Protein AF-A0A396IJN6-F1 (afdb_monomer)

Structure (mmCIF, N/CA/C/O backbone):
data_AF-A0A396IJN6-F1
#
_entry.id   AF-A0A396IJN6-F1
#
loop_
_atom_site.group_PDB
_atom_site.id
_atom_site.type_symbol
_atom_site.label_atom_id
_atom_site.label_alt_id
_atom_site.label_comp_id
_atom_site.label_asym_id
_atom_site.label_entity_id
_atom_site.label_seq_id
_atom_site.pdbx_PDB_ins_code
_atom_site.Cartn_x
_atom_site.Cartn_y
_atom_site.Cartn_z
_atom_site.occupancy
_atom_site.B_iso_or_equiv
_atom_site.auth_seq_id
_atom_site.auth_comp_id
_atom_site.auth_asym_id
_atom_site.auth_atom_id
_atom_site.pdbx_PDB_model_num
ATOM 1 N N . MET A 1 1 ? -2.788 9.096 -8.601 1.00 81.00 1 MET A N 1
ATOM 2 C CA . MET A 1 1 ? -2.382 8.166 -7.523 1.00 81.00 1 MET A CA 1
ATOM 3 C C . MET A 1 1 ? -3.159 6.858 -7.573 1.00 81.00 1 ME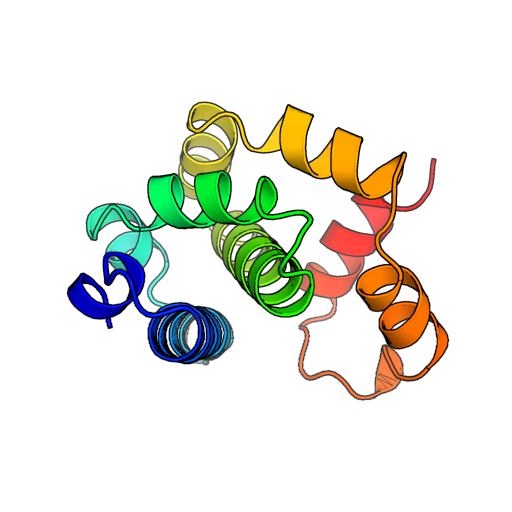T A C 1
ATOM 5 O O . MET A 1 1 ? -2.555 5.871 -7.959 1.00 81.00 1 MET A O 1
ATOM 9 N N . VAL A 1 2 ? -4.464 6.823 -7.256 1.00 92.88 2 VAL A N 1
ATOM 10 C CA . VAL A 1 2 ? -5.240 5.559 -7.235 1.00 92.88 2 VAL A CA 1
ATOM 11 C C . VAL A 1 2 ? -5.189 4.836 -8.583 1.00 92.88 2 VAL A C 1
ATOM 13 O O . VAL A 1 2 ? -4.675 3.729 -8.644 1.00 92.88 2 VAL A O 1
ATOM 16 N N . ALA A 1 3 ? -5.614 5.476 -9.678 1.00 93.81 3 ALA A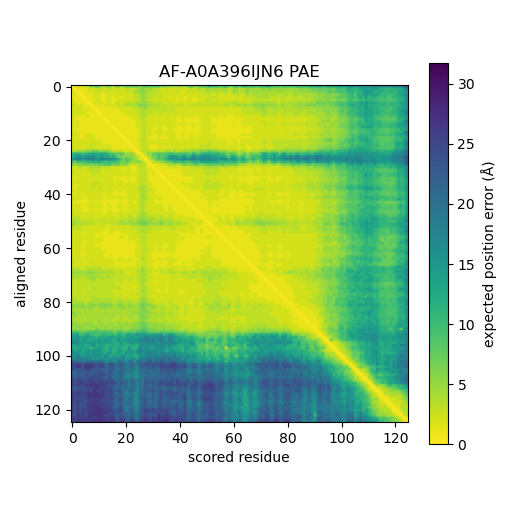 N 1
ATOM 17 C CA . ALA A 1 3 ? -5.583 4.861 -11.013 1.00 93.81 3 ALA A CA 1
ATOM 18 C C . ALA A 1 3 ? -4.169 4.410 -11.436 1.00 93.81 3 ALA A C 1
ATOM 20 O O . ALA A 1 3 ? -4.002 3.378 -12.073 1.00 93.81 3 ALA A O 1
ATOM 21 N N . THR A 1 4 ? -3.142 5.152 -11.018 1.00 94.88 4 THR A N 1
ATOM 22 C CA . THR A 1 4 ? -1.731 4.884 -11.324 1.00 94.88 4 THR A CA 1
ATOM 23 C C . THR A 1 4 ? -1.215 3.598 -10.667 1.00 94.88 4 THR A C 1
ATOM 25 O O . THR A 1 4 ? -0.401 2.896 -11.252 1.00 94.88 4 THR A O 1
ATOM 28 N N . VAL A 1 5 ? -1.718 3.238 -9.481 1.00 95.38 5 VAL A N 1
ATOM 29 C CA . VAL A 1 5 ? -1.411 1.958 -8.809 1.00 95.38 5 VAL A CA 1
ATOM 30 C C . VAL A 1 5 ? -1.992 0.753 -9.577 1.00 95.38 5 VAL A C 1
ATOM 32 O O . VAL A 1 5 ? -1.496 -0.372 -9.466 1.00 95.38 5 VAL A O 1
ATOM 35 N N . TRP A 1 6 ? -3.005 0.984 -10.413 1.00 96.69 6 TRP A N 1
ATOM 36 C CA . TRP A 1 6 ? -3.623 -0.024 -11.277 1.00 96.69 6 TRP A CA 1
ATOM 37 C C . TRP A 1 6 ? -3.103 -0.009 -12.720 1.00 96.69 6 TRP A C 1
ATOM 39 O O . TRP A 1 6 ? -3.584 -0.799 -13.523 1.00 96.69 6 TRP A O 1
ATOM 49 N N . SER A 1 7 ? -2.134 0.849 -13.061 1.00 96.50 7 SER A N 1
ATOM 50 C CA . SER A 1 7 ? -1.548 0.870 -14.407 1.00 96.50 7 SER A CA 1
ATOM 51 C C . SER A 1 7 ? -0.748 -0.405 -14.694 1.00 96.50 7 SER A C 1
ATOM 53 O O . SER A 1 7 ? -0.400 -1.141 -13.772 1.00 96.50 7 SER A O 1
ATOM 55 N N . ASP A 1 8 ? -0.399 -0.646 -15.958 1.00 94.50 8 ASP A N 1
ATOM 56 C CA . ASP A 1 8 ? 0.495 -1.747 -16.355 1.00 94.50 8 ASP A CA 1
ATOM 57 C C . ASP A 1 8 ? 1.987 -1.361 -16.320 1.00 94.50 8 ASP A C 1
ATOM 59 O O . ASP A 1 8 ? 2.868 -2.198 -16.524 1.00 94.50 8 ASP A O 1
ATOM 63 N N . ASP A 1 9 ? 2.292 -0.094 -16.032 1.00 96.94 9 ASP A N 1
ATOM 64 C CA . ASP A 1 9 ? 3.651 0.439 -16.005 1.00 96.94 9 ASP A CA 1
ATOM 65 C C . ASP A 1 9 ? 4.261 0.308 -14.602 1.00 96.94 9 ASP A C 1
ATOM 67 O O . ASP A 1 9 ? 3.833 0.950 -13.641 1.00 96.94 9 ASP A O 1
ATOM 71 N N . ASN A 1 10 ? 5.312 -0.507 -14.494 1.00 95.62 10 ASN A N 1
ATOM 72 C CA . ASN A 1 10 ? 6.023 -0.759 -13.239 1.00 95.62 10 ASN A CA 1
ATOM 73 C C . ASN A 1 10 ? 6.574 0.526 -12.582 1.00 95.62 10 ASN A C 1
ATOM 75 O O . ASN A 1 10 ? 6.544 0.652 -11.357 1.00 95.62 10 ASN A O 1
ATOM 79 N N . ASN A 1 11 ? 7.086 1.483 -13.360 1.00 95.88 11 ASN A N 1
ATOM 80 C CA . ASN A 1 11 ? 7.638 2.722 -12.810 1.00 95.88 11 ASN A CA 1
ATOM 81 C C . ASN A 1 11 ? 6.525 3.604 -12.245 1.00 95.88 11 ASN A C 1
ATOM 83 O O . ASN A 1 11 ? 6.669 4.129 -11.142 1.00 95.88 11 ASN A O 1
ATOM 87 N N . GLN A 1 12 ? 5.397 3.695 -12.951 1.00 97.12 12 GLN A N 1
ATOM 88 C CA . GLN A 1 12 ? 4.223 4.428 -12.477 1.00 97.12 12 GLN A CA 1
ATOM 89 C C . GLN A 1 12 ? 3.629 3.796 -11.211 1.00 97.12 12 GLN A C 1
ATOM 91 O O . GLN A 1 12 ? 3.318 4.508 -10.254 1.00 97.12 12 GLN A O 1
ATOM 96 N N . GLN A 1 13 ? 3.527 2.463 -11.162 1.00 98.00 13 GLN A N 1
ATOM 97 C CA . GLN A 1 13 ? 3.104 1.740 -9.959 1.00 98.00 13 GLN A CA 1
ATOM 98 C C . GLN A 1 13 ? 4.023 2.053 -8.772 1.00 98.00 13 GLN A C 1
ATOM 100 O O . GLN A 1 13 ? 3.544 2.336 -7.671 1.00 98.00 13 GLN A O 1
ATOM 105 N N . LEU A 1 14 ? 5.341 2.019 -8.988 1.00 96.88 14 LEU A N 1
ATOM 106 C CA . LEU A 1 14 ? 6.332 2.304 -7.953 1.00 96.88 14 LEU A CA 1
ATOM 107 C C . LEU A 1 14 ? 6.238 3.746 -7.456 1.00 96.88 14 LEU A C 1
ATOM 109 O O . LEU A 1 14 ? 6.225 3.971 -6.245 1.00 96.88 14 LEU A O 1
ATOM 113 N N . GLU A 1 15 ? 6.164 4.714 -8.365 1.00 96.94 15 GLU A N 1
ATOM 114 C CA . GLU A 1 15 ? 6.041 6.127 -8.015 1.00 96.94 15 GLU A CA 1
ATOM 115 C C . GLU A 1 15 ? 4.771 6.379 -7.196 1.00 96.94 15 GLU A C 1
ATOM 117 O O . GLU A 1 15 ? 4.838 6.946 -6.104 1.00 96.94 15 GLU A O 1
ATOM 122 N N . ALA A 1 16 ? 3.626 5.873 -7.657 1.00 97.50 16 ALA A N 1
ATOM 123 C CA . ALA A 1 16 ? 2.360 6.046 -6.958 1.00 97.50 16 ALA A CA 1
ATOM 124 C C . ALA A 1 16 ? 2.361 5.369 -5.578 1.00 97.50 16 ALA A C 1
ATOM 126 O O . ALA A 1 16 ? 1.889 5.954 -4.604 1.00 97.50 16 ALA A O 1
ATOM 127 N N . THR A 1 17 ? 2.941 4.170 -5.462 1.00 97.19 17 THR A N 1
ATOM 128 C CA . THR A 1 17 ? 3.075 3.463 -4.175 1.00 97.19 17 THR A CA 1
ATOM 129 C C . THR A 1 17 ? 3.988 4.229 -3.214 1.00 97.19 17 THR A C 1
ATOM 131 O O . THR A 1 17 ? 3.662 4.377 -2.038 1.00 97.19 17 THR A O 1
ATOM 134 N N . THR A 1 18 ? 5.085 4.803 -3.720 1.00 94.00 18 THR A N 1
ATOM 135 C CA . THR A 1 18 ? 5.990 5.672 -2.947 1.00 94.00 18 THR A CA 1
ATOM 136 C C . THR A 1 18 ? 5.243 6.902 -2.424 1.00 94.00 18 THR A C 1
ATOM 138 O O . THR A 1 18 ? 5.381 7.265 -1.257 1.00 94.00 18 THR A O 1
ATOM 141 N N . GLN A 1 19 ? 4.412 7.531 -3.260 1.00 94.81 19 GLN A N 1
ATOM 142 C CA . GLN A 1 19 ? 3.582 8.674 -2.868 1.00 94.81 19 GLN A CA 1
ATOM 143 C C . GLN A 1 19 ? 2.557 8.297 -1.792 1.00 94.81 19 GLN A C 1
ATOM 145 O O . GLN A 1 19 ? 2.401 9.045 -0.830 1.00 94.81 19 GLN A O 1
ATOM 150 N N . PHE A 1 20 ? 1.908 7.131 -1.894 1.00 95.25 20 PHE A N 1
ATOM 151 C CA . PHE A 1 20 ? 1.021 6.632 -0.836 1.00 95.25 20 PHE A CA 1
ATOM 152 C C . PHE A 1 20 ? 1.770 6.411 0.477 1.00 95.25 20 PHE A C 1
ATOM 154 O O . PHE A 1 20 ? 1.312 6.864 1.523 1.00 95.25 20 PHE A O 1
ATOM 161 N N . ARG A 1 21 ? 2.945 5.776 0.428 1.00 91.62 21 ARG A N 1
ATOM 162 C CA . ARG A 1 21 ? 3.780 5.579 1.616 1.00 91.62 21 ARG A CA 1
ATOM 163 C C . ARG A 1 21 ? 4.154 6.910 2.266 1.00 91.62 21 ARG A C 1
ATOM 165 O O . ARG A 1 21 ? 4.044 7.023 3.479 1.00 91.62 21 ARG A O 1
ATOM 172 N N . MET A 1 22 ? 4.558 7.914 1.483 1.00 88.88 22 MET A N 1
ATOM 173 C CA . MET A 1 22 ? 4.881 9.253 2.000 1.00 88.88 22 MET A CA 1
ATOM 174 C C . MET A 1 22 ? 3.657 9.962 2.587 1.00 88.88 22 MET A C 1
ATOM 176 O O . MET A 1 22 ? 3.753 10.541 3.665 1.00 88.88 22 MET A O 1
ATOM 180 N N . LEU A 1 23 ? 2.500 9.873 1.925 1.00 91.12 23 LEU A N 1
ATOM 181 C CA . LEU A 1 23 ? 1.239 10.425 2.422 1.00 91.12 23 LEU A CA 1
ATOM 182 C C . LEU A 1 23 ? 0.867 9.838 3.792 1.00 91.12 23 LEU A C 1
ATOM 184 O O . LEU A 1 23 ? 0.436 10.566 4.682 1.00 91.12 23 LEU A O 1
ATOM 188 N N . LEU A 1 24 ? 1.091 8.535 3.972 1.00 87.75 24 LEU A N 1
ATOM 189 C CA . LEU A 1 24 ? 0.850 7.815 5.223 1.00 87.75 24 LEU A CA 1
ATOM 190 C C . LEU A 1 24 ? 1.885 8.120 6.327 1.00 87.75 24 LEU A C 1
ATOM 192 O O . LEU A 1 24 ? 1.709 7.667 7.453 1.00 87.75 24 LEU A O 1
ATOM 196 N N . CYS A 1 25 ? 2.946 8.882 6.035 1.00 80.19 25 CYS A N 1
ATOM 197 C CA . CYS A 1 25 ? 3.940 9.335 7.017 1.00 80.19 25 CYS A CA 1
ATOM 198 C C . CYS A 1 25 ? 3.703 10.777 7.517 1.00 80.19 25 CYS A C 1
ATOM 200 O O . CYS A 1 25 ? 4.412 11.217 8.421 1.00 80.19 25 CYS A O 1
ATOM 202 N N . ASN A 1 26 ? 2.758 11.529 6.936 1.00 78.25 26 ASN A N 1
ATOM 203 C CA . ASN A 1 26 ? 2.590 12.963 7.213 1.00 78.25 26 ASN A CA 1
ATOM 204 C C . ASN A 1 26 ? 1.774 13.276 8.492 1.00 78.25 26 ASN A C 1
ATOM 206 O O . ASN A 1 26 ? 0.843 12.559 8.853 1.00 78.25 26 ASN A O 1
ATOM 210 N N . TYR A 1 27 ? 2.099 14.408 9.133 1.00 55.69 27 TYR A N 1
ATOM 211 C CA . TYR A 1 27 ? 1.459 14.985 10.335 1.00 55.69 27 TYR A CA 1
ATOM 212 C C . TYR A 1 27 ? 0.585 16.208 9.950 1.00 55.69 27 TYR A C 1
ATOM 214 O O . TYR A 1 27 ? 0.976 16.897 9.003 1.00 55.69 27 TYR A O 1
ATOM 222 N N . PRO A 1 28 ? -0.565 16.532 10.602 1.00 60.00 28 PRO A N 1
ATOM 223 C CA . PRO A 1 28 ? -1.071 16.127 11.932 1.00 60.00 28 PRO A CA 1
ATOM 224 C C . PRO A 1 28 ? -1.772 14.768 12.031 1.00 60.00 28 PRO A C 1
ATOM 226 O O . PRO A 1 28 ? -2.170 14.370 13.121 1.00 60.00 28 PRO A O 1
ATOM 229 N N . GLY A 1 29 ? -1.888 14.031 10.930 1.00 76.94 29 GLY A N 1
ATOM 230 C CA . GLY A 1 29 ? -2.359 12.651 10.942 1.00 76.94 29 GLY A CA 1
ATOM 231 C C . GLY A 1 29 ? -2.489 12.104 9.521 1.00 76.94 29 GLY A C 1
ATOM 232 O O . GLY A 1 29 ? -2.988 12.820 8.648 1.00 76.94 29 GLY A O 1
ATOM 233 N N . PRO A 1 30 ? -2.045 10.866 9.257 1.00 86.69 30 PRO A N 1
ATOM 234 C CA . PRO A 1 30 ? -2.162 10.277 7.933 1.00 86.69 30 PRO A CA 1
ATOM 235 C C . PRO A 1 30 ? -3.633 9.984 7.589 1.00 86.69 30 PRO A C 1
ATOM 237 O O . PRO A 1 30 ? -4.385 9.524 8.450 1.00 86.69 30 PRO A O 1
ATOM 240 N N . PRO A 1 31 ? -4.061 10.180 6.329 1.00 93.56 31 PRO A N 1
ATOM 241 C CA . PRO A 1 31 ? -5.434 9.923 5.892 1.00 93.56 31 PRO A CA 1
ATOM 242 C C .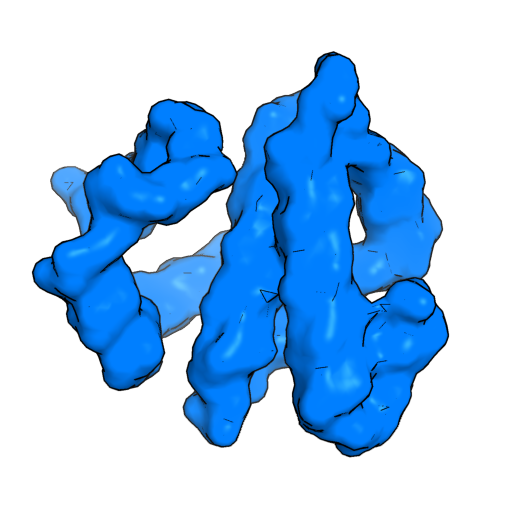 PRO A 1 31 ? -5.700 8.418 5.676 1.00 93.56 31 PRO A C 1
ATOM 244 O O . PRO A 1 31 ? -6.060 7.990 4.578 1.00 93.56 31 PRO A O 1
ATOM 247 N N . ILE A 1 32 ? -5.497 7.595 6.712 1.00 93.50 32 ILE A N 1
ATOM 248 C CA . ILE A 1 32 ? -5.536 6.123 6.626 1.00 93.50 32 ILE A CA 1
ATOM 249 C C . ILE A 1 32 ? -6.887 5.633 6.097 1.00 93.50 32 ILE A C 1
ATOM 251 O O . ILE A 1 32 ? -6.920 4.856 5.141 1.00 93.50 32 ILE A O 1
ATOM 255 N N . ASP A 1 33 ? -7.996 6.133 6.645 1.00 94.75 33 ASP A N 1
ATOM 256 C CA . ASP A 1 33 ? -9.336 5.697 6.237 1.00 94.75 33 ASP A CA 1
ATOM 257 C C . ASP A 1 33 ? -9.632 6.024 4.772 1.00 94.75 33 ASP A C 1
ATOM 259 O O . ASP A 1 33 ? -10.215 5.210 4.060 1.00 94.75 33 ASP A O 1
ATOM 263 N N . GLN A 1 34 ? -9.170 7.177 4.281 1.00 95.31 34 GLN A N 1
ATOM 264 C CA . GLN A 1 34 ? -9.342 7.573 2.879 1.00 95.31 34 GLN A CA 1
ATOM 265 C C . GLN A 1 34 ? -8.531 6.664 1.949 1.00 95.31 34 GLN A C 1
ATOM 267 O O . GLN A 1 34 ? -9.006 6.266 0.883 1.00 95.31 34 GLN A O 1
ATOM 272 N N . VAL A 1 35 ? -7.314 6.288 2.361 1.00 95.81 35 VAL A N 1
ATOM 273 C CA . VAL A 1 35 ? -6.486 5.329 1.619 1.00 95.81 35 VAL A CA 1
ATOM 274 C C . VAL A 1 35 ? -7.157 3.955 1.595 1.00 95.81 35 VAL A C 1
ATOM 276 O O . VAL A 1 35 ? -7.248 3.354 0.525 1.00 95.81 35 VAL A O 1
ATOM 279 N N . ILE A 1 36 ? -7.702 3.481 2.717 1.00 95.62 36 ILE A N 1
ATOM 280 C CA . ILE A 1 36 ? -8.461 2.223 2.769 1.00 95.62 36 ILE A CA 1
ATOM 281 C C . ILE A 1 36 ? -9.682 2.278 1.840 1.00 95.62 36 ILE A C 1
ATOM 283 O O . ILE A 1 36 ? -9.847 1.397 0.996 1.00 95.62 36 ILE A O 1
ATOM 287 N N . GLN A 1 37 ? -10.498 3.330 1.942 1.00 96.19 37 GLN A N 1
ATOM 288 C CA . GLN A 1 37 ? -11.711 3.515 1.136 1.00 96.19 37 GLN A CA 1
ATOM 289 C C . GLN A 1 37 ? -11.422 3.614 -0.366 1.00 96.19 37 GLN A C 1
ATOM 291 O O . GLN A 1 37 ? -12.263 3.243 -1.179 1.00 96.19 37 GLN A O 1
ATOM 296 N N . SER A 1 38 ? -10.220 4.051 -0.753 1.00 95.81 38 SER A N 1
ATOM 297 C CA . SER A 1 38 ? -9.800 4.075 -2.159 1.00 95.81 38 SER A CA 1
ATOM 298 C C . SER A 1 38 ? -9.546 2.686 -2.771 1.00 95.81 38 SER A C 1
ATOM 300 O O . SER A 1 38 ? -9.314 2.580 -3.975 1.00 95.81 38 SER A O 1
ATOM 302 N N . GLY A 1 39 ? -9.558 1.617 -1.964 1.00 95.44 39 GLY A N 1
ATOM 303 C CA . GLY A 1 39 ? -9.438 0.228 -2.422 1.00 95.44 39 GLY A CA 1
ATOM 304 C C . GLY A 1 39 ? -8.015 -0.228 -2.769 1.00 95.44 39 GLY A C 1
ATOM 305 O O . GLY A 1 39 ? -7.814 -1.376 -3.173 1.00 95.44 39 GLY A O 1
ATOM 306 N N . VAL A 1 40 ? -7.007 0.630 -2.584 1.00 96.94 40 VAL A N 1
ATOM 307 C CA . VAL A 1 40 ? -5.608 0.338 -2.957 1.00 96.94 40 VAL A CA 1
ATOM 308 C C . VAL A 1 40 ? -4.936 -0.726 -2.083 1.00 96.94 40 VAL A C 1
ATOM 310 O O . VAL A 1 40 ? -3.931 -1.294 -2.504 1.00 96.94 40 VAL A O 1
ATOM 313 N N . VAL A 1 41 ? -5.497 -1.051 -0.910 1.00 96.56 41 VAL A N 1
ATOM 314 C CA . VAL A 1 41 ? -4.963 -2.081 0.009 1.00 96.56 41 VAL A CA 1
ATOM 315 C C . VAL A 1 41 ? -4.805 -3.422 -0.705 1.00 96.56 41 VAL A C 1
ATOM 317 O O . VAL A 1 41 ? -3.729 -4.018 -0.677 1.00 96.56 41 VAL A O 1
ATOM 320 N N . SER A 1 42 ? -5.845 -3.855 -1.422 1.00 96.44 42 SER A N 1
ATOM 321 C CA . SER A 1 42 ? -5.825 -5.088 -2.217 1.00 96.44 42 SER A CA 1
ATOM 322 C C . SER A 1 42 ? -4.666 -5.118 -3.219 1.00 96.44 42 SER A C 1
ATOM 324 O O . SER A 1 42 ? -3.999 -6.139 -3.393 1.00 96.44 42 SER A O 1
ATOM 326 N N . ARG A 1 43 ? -4.371 -3.972 -3.837 1.00 97.19 43 ARG A N 1
ATOM 327 C CA . ARG A 1 43 ? -3.310 -3.840 -4.829 1.00 97.19 43 ARG A CA 1
ATOM 328 C C . ARG A 1 43 ? -1.923 -3.826 -4.194 1.00 97.19 43 ARG A C 1
ATOM 330 O O . ARG A 1 43 ? -1.017 -4.456 -4.732 1.00 97.19 43 ARG A O 1
ATOM 337 N N . PHE A 1 44 ? -1.756 -3.210 -3.024 1.00 97.06 44 PHE A N 1
ATOM 338 C CA . PHE A 1 44 ? -0.507 -3.307 -2.264 1.00 97.06 44 PHE A CA 1
ATOM 339 C C . PHE A 1 44 ? -0.204 -4.745 -1.842 1.00 97.06 44 PHE A C 1
ATOM 341 O O . PHE A 1 44 ? 0.938 -5.181 -1.970 1.00 97.06 44 PHE A O 1
ATOM 348 N N . VAL A 1 45 ? -1.216 -5.519 -1.434 1.00 95.06 45 VAL A N 1
ATOM 349 C CA . VAL A 1 45 ? -1.037 -6.949 -1.133 1.00 95.06 45 VAL A CA 1
ATOM 350 C C . VAL A 1 45 ? -0.600 -7.728 -2.376 1.00 95.06 45 VAL A C 1
ATOM 352 O O . VAL A 1 45 ? 0.338 -8.520 -2.300 1.00 95.06 45 VAL A O 1
ATOM 355 N N . GLN A 1 46 ? -1.192 -7.460 -3.545 1.00 95.19 4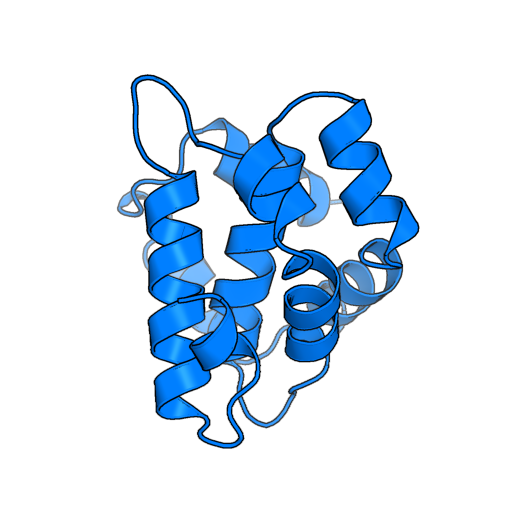6 GLN A N 1
ATOM 356 C CA . GLN A 1 46 ? -0.727 -8.054 -4.808 1.00 95.19 46 GLN A CA 1
ATOM 357 C C . GLN A 1 46 ? 0.724 -7.672 -5.124 1.00 95.19 46 GLN A C 1
ATOM 359 O O . GLN A 1 46 ? 1.483 -8.493 -5.637 1.00 95.19 46 GLN A O 1
ATOM 364 N N . PHE A 1 47 ? 1.143 -6.449 -4.796 1.00 95.88 47 PHE A N 1
ATOM 365 C CA . PHE A 1 47 ? 2.520 -6.023 -5.008 1.00 95.88 47 PHE A CA 1
ATOM 366 C C . PHE A 1 47 ? 3.534 -6.779 -4.156 1.00 95.88 47 PHE A C 1
ATOM 368 O O . PHE A 1 47 ? 4.653 -6.983 -4.625 1.00 95.88 47 PHE A O 1
ATOM 375 N N . LEU A 1 48 ? 3.146 -7.294 -2.984 1.00 92.00 48 LEU A N 1
ATOM 376 C CA . LEU A 1 48 ? 4.002 -8.178 -2.184 1.00 92.00 48 LEU A CA 1
ATOM 377 C C . LEU A 1 48 ? 4.374 -9.472 -2.926 1.00 92.00 48 LEU A C 1
ATOM 379 O O . LEU A 1 48 ? 5.406 -10.066 -2.629 1.00 92.00 48 LEU A O 1
ATOM 383 N N . LEU A 1 49 ? 3.599 -9.884 -3.934 1.00 91.94 49 LEU A N 1
ATOM 384 C CA . LEU A 1 49 ? 3.870 -11.073 -4.750 1.00 91.94 49 LEU A CA 1
ATOM 385 C C . LEU A 1 49 ? 4.844 -10.821 -5.915 1.00 91.94 49 LEU A C 1
ATOM 387 O O . LEU A 1 49 ? 5.225 -11.765 -6.605 1.00 91.94 49 LEU A O 1
ATOM 391 N N . ARG A 1 50 ? 5.252 -9.571 -6.171 1.00 91.69 50 ARG A N 1
ATOM 392 C CA . ARG A 1 50 ? 6.107 -9.212 -7.317 1.00 91.69 50 ARG A CA 1
ATOM 393 C C . ARG A 1 50 ? 7.590 -9.463 -7.032 1.00 91.69 50 ARG A C 1
ATOM 395 O O . ARG A 1 50 ? 8.370 -8.523 -6.911 1.00 91.69 50 ARG A O 1
ATOM 402 N N . ASP A 1 51 ? 7.996 -10.730 -6.983 1.00 86.12 51 ASP A N 1
ATOM 403 C CA . ASP A 1 51 ? 9.380 -11.121 -6.645 1.00 86.12 51 ASP A CA 1
ATOM 404 C C . ASP A 1 51 ? 10.432 -10.585 -7.631 1.00 86.12 51 ASP A C 1
ATOM 406 O O . ASP A 1 51 ? 11.587 -10.354 -7.271 1.00 86.12 51 ASP A O 1
ATOM 410 N N . ASN A 1 52 ? 10.024 -10.326 -8.874 1.00 89.88 52 ASN A N 1
ATOM 411 C CA . ASN A 1 52 ? 10.861 -9.701 -9.894 1.00 89.88 52 ASN A CA 1
ATOM 412 C C . ASN A 1 52 ? 10.989 -8.175 -9.741 1.00 89.88 52 ASN A C 1
ATOM 414 O O . ASN A 1 52 ? 11.755 -7.563 -10.484 1.00 89.88 52 ASN A O 1
ATOM 418 N N . PHE A 1 53 ? 10.278 -7.555 -8.792 1.00 92.12 53 PHE A N 1
ATOM 419 C CA . PHE A 1 53 ? 10.340 -6.116 -8.555 1.00 92.12 53 PHE A CA 1
ATOM 420 C C . PHE A 1 53 ? 10.433 -5.748 -7.058 1.00 92.12 53 PHE A C 1
ATOM 422 O O . PHE A 1 53 ? 9.515 -5.149 -6.487 1.00 92.12 53 PHE A O 1
ATOM 429 N N . PRO A 1 54 ? 11.585 -6.028 -6.411 1.00 87.88 54 PRO A N 1
ATOM 430 C CA . PRO A 1 54 ? 11.764 -5.862 -4.964 1.00 87.88 54 PRO A CA 1
ATOM 431 C C . PRO A 1 54 ? 11.524 -4.442 -4.436 1.00 87.88 54 PRO A C 1
ATOM 433 O O . PRO A 1 54 ? 11.146 -4.263 -3.281 1.00 87.88 54 PRO A O 1
ATOM 436 N N . ARG A 1 55 ? 11.741 -3.419 -5.274 1.00 88.38 55 ARG A N 1
ATOM 437 C CA . ARG A 1 55 ? 11.531 -2.016 -4.893 1.00 88.38 55 ARG A CA 1
ATOM 438 C C . ARG A 1 55 ? 10.062 -1.688 -4.683 1.00 88.38 55 ARG A C 1
ATOM 440 O O . ARG A 1 55 ? 9.736 -1.010 -3.716 1.00 88.38 55 ARG A O 1
ATOM 447 N N . LEU A 1 56 ? 9.194 -2.221 -5.537 1.00 93.69 56 LEU A N 1
ATOM 448 C CA . LEU A 1 56 ? 7.753 -2.081 -5.384 1.00 93.69 56 LEU A CA 1
ATOM 449 C C . LEU A 1 56 ? 7.239 -2.888 -4.186 1.00 93.69 56 LEU A C 1
ATOM 451 O O . LEU A 1 56 ? 6.465 -2.353 -3.398 1.00 93.69 56 LEU A O 1
ATOM 455 N N . GLN A 1 57 ? 7.724 -4.124 -3.998 1.00 91.62 57 GLN A N 1
ATOM 456 C CA . GLN A 1 57 ? 7.413 -4.935 -2.809 1.00 91.62 57 GLN A CA 1
ATOM 457 C C . GLN A 1 57 ? 7.722 -4.181 -1.509 1.00 91.62 57 GLN A C 1
ATOM 459 O O . GLN A 1 57 ? 6.911 -4.187 -0.588 1.00 91.62 57 GLN A O 1
ATOM 464 N N . PHE A 1 58 ? 8.879 -3.514 -1.439 1.00 86.31 58 PHE A N 1
ATOM 465 C CA . PHE A 1 58 ? 9.296 -2.759 -0.259 1.00 86.31 58 PHE A CA 1
ATOM 466 C C . PHE A 1 58 ? 8.381 -1.563 0.034 1.00 86.31 58 PHE A C 1
ATOM 468 O O . PHE A 1 58 ? 7.931 -1.401 1.166 1.00 86.31 58 PHE A O 1
ATOM 475 N N . GLU A 1 59 ? 8.077 -0.738 -0.972 1.00 91.25 59 GLU A N 1
ATOM 476 C CA . GLU A 1 59 ? 7.189 0.421 -0.793 1.00 91.25 59 GLU A CA 1
ATOM 477 C C . GLU A 1 59 ? 5.758 -0.013 -0.429 1.00 91.25 59 GLU A C 1
ATOM 479 O O . GLU A 1 59 ? 5.133 0.597 0.436 1.00 91.25 59 GLU A O 1
ATOM 484 N N . ALA A 1 60 ? 5.261 -1.105 -1.022 1.00 94.44 60 ALA A N 1
ATOM 485 C CA . ALA A 1 60 ? 3.948 -1.664 -0.703 1.00 94.44 60 ALA A CA 1
ATOM 486 C C . ALA A 1 60 ? 3.887 -2.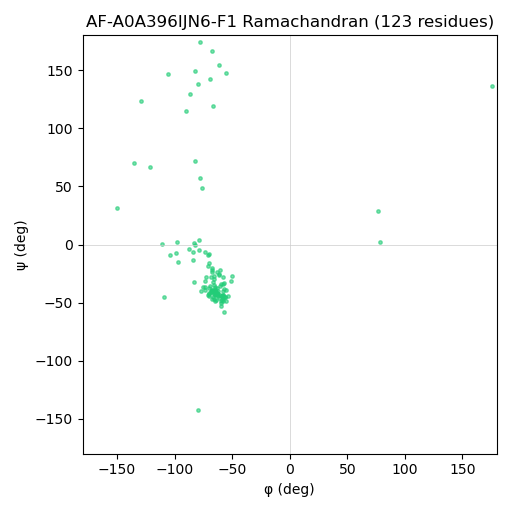223 0.727 1.00 94.44 60 ALA A C 1
ATOM 488 O O . ALA A 1 60 ? 2.944 -1.932 1.462 1.00 94.44 60 ALA A O 1
ATOM 489 N N . ALA A 1 61 ? 4.911 -2.974 1.144 1.00 90.50 61 ALA A N 1
ATOM 490 C CA . ALA A 1 61 ? 5.052 -3.463 2.513 1.00 90.50 61 ALA A CA 1
ATOM 491 C C . ALA A 1 61 ? 5.032 -2.309 3.522 1.00 90.50 61 ALA A C 1
ATOM 493 O O . ALA A 1 61 ? 4.308 -2.369 4.512 1.00 90.50 61 ALA A O 1
ATOM 494 N N . TRP A 1 62 ? 5.771 -1.235 3.237 1.00 88.62 62 TRP A N 1
ATOM 495 C CA . TRP A 1 62 ? 5.846 -0.069 4.112 1.00 88.62 62 TRP A CA 1
ATOM 496 C C . TRP A 1 62 ? 4.521 0.709 4.169 1.00 88.62 62 TRP A C 1
ATOM 498 O O . TRP A 1 62 ? 4.073 1.111 5.243 1.00 88.62 62 TRP A O 1
ATOM 508 N N . ALA A 1 63 ? 3.836 0.874 3.035 1.00 92.69 63 ALA A N 1
ATOM 509 C CA . ALA A 1 63 ? 2.501 1.467 3.026 1.00 92.69 63 ALA A CA 1
ATOM 510 C C . ALA A 1 63 ? 1.520 0.653 3.893 1.00 92.69 63 ALA A C 1
ATOM 512 O O . ALA A 1 63 ? 0.794 1.229 4.701 1.00 92.69 63 ALA A O 1
ATOM 513 N N . LEU A 1 64 ? 1.543 -0.681 3.788 1.00 92.75 64 LEU A N 1
ATOM 514 C CA . LEU A 1 64 ? 0.689 -1.572 4.581 1.00 92.75 64 LEU A CA 1
ATOM 515 C C . LEU A 1 64 ? 0.994 -1.506 6.085 1.00 92.75 64 LEU A C 1
ATOM 517 O O . LEU A 1 64 ? 0.057 -1.471 6.880 1.00 92.75 64 LEU A O 1
ATOM 521 N N . THR A 1 65 ? 2.267 -1.424 6.492 1.00 87.88 65 THR A N 1
ATOM 522 C CA . THR A 1 65 ? 2.618 -1.257 7.915 1.00 87.88 65 THR A CA 1
ATOM 523 C C . THR A 1 65 ? 2.155 0.088 8.473 1.00 87.88 65 THR A C 1
ATOM 525 O O . THR A 1 65 ? 1.721 0.143 9.618 1.00 87.88 65 THR A O 1
ATOM 528 N N . ASN A 1 66 ? 2.186 1.156 7.667 1.00 89.56 66 ASN A N 1
ATOM 529 C CA . ASN A 1 66 ? 1.695 2.472 8.093 1.00 89.56 66 ASN A CA 1
ATOM 530 C C . ASN A 1 66 ? 0.157 2.524 8.165 1.00 89.56 66 ASN A C 1
ATOM 532 O O . ASN A 1 66 ? -0.400 3.216 9.009 1.00 89.56 66 ASN A O 1
ATOM 536 N N . ILE A 1 67 ? -0.555 1.775 7.316 1.00 90.81 67 ILE A N 1
ATOM 537 C CA . ILE A 1 67 ? -2.013 1.609 7.452 1.00 90.81 67 ILE A CA 1
ATOM 538 C C . ILE A 1 67 ? -2.330 0.852 8.750 1.00 90.81 67 ILE A C 1
ATOM 540 O O . ILE A 1 67 ? -3.223 1.243 9.498 1.00 90.81 67 ILE A O 1
ATOM 544 N N . ALA A 1 68 ? -1.562 -0.197 9.051 1.00 87.44 68 ALA A N 1
ATOM 545 C CA . ALA A 1 68 ? -1.727 -0.998 10.261 1.00 87.44 68 ALA A CA 1
ATOM 546 C C . ALA A 1 68 ? -1.309 -0.275 11.558 1.00 87.44 68 ALA A C 1
ATOM 548 O O . ALA A 1 68 ? -1.596 -0.780 12.636 1.00 87.44 68 ALA A O 1
ATOM 549 N N . SER A 1 69 ? -0.673 0.902 11.494 1.00 86.62 69 SER A N 1
ATOM 550 C CA . SER A 1 69 ? -0.412 1.722 12.689 1.00 86.62 69 SER A CA 1
ATOM 551 C C . SER A 1 69 ? -1.598 2.602 13.111 1.00 86.62 69 SER A C 1
ATOM 553 O O . SER A 1 69 ? -1.458 3.388 14.045 1.00 86.62 69 SER A O 1
ATOM 555 N N . GLY A 1 70 ? -2.727 2.522 12.398 1.00 85.62 70 GLY A N 1
ATOM 556 C CA . GLY A 1 70 ? -3.973 3.215 12.727 1.00 85.62 70 GLY A CA 1
ATOM 557 C C . GLY A 1 70 ? -4.783 2.526 13.835 1.00 85.62 70 GLY A C 1
ATOM 558 O O . GLY A 1 70 ? -4.233 2.003 14.802 1.00 85.62 70 GLY A O 1
ATOM 559 N N . THR A 1 71 ? -6.112 2.536 13.712 1.00 89.12 71 THR A N 1
ATOM 560 C CA . THR A 1 71 ? -7.025 1.909 14.682 1.00 89.12 71 THR A CA 1
ATOM 561 C C . THR A 1 71 ? -7.097 0.383 14.527 1.00 89.12 71 THR A C 1
ATOM 563 O O . THR A 1 71 ? -6.570 -0.203 13.577 1.00 89.12 71 THR A O 1
ATOM 566 N N . SER A 1 72 ? -7.812 -0.281 15.443 1.00 87.06 72 SER A N 1
ATOM 567 C CA . SER A 1 72 ? -8.065 -1.729 15.366 1.00 87.06 72 SER A CA 1
ATOM 568 C C . SER A 1 72 ? -8.810 -2.125 14.085 1.00 87.06 72 SER A C 1
ATOM 570 O O . SER A 1 72 ? -8.547 -3.181 13.509 1.00 87.06 72 SER A O 1
ATOM 572 N N . GLU A 1 73 ? -9.697 -1.262 13.590 1.00 93.88 73 GLU A N 1
ATOM 573 C CA . GLU A 1 73 ? -10.413 -1.446 12.329 1.00 93.88 73 GLU A CA 1
ATOM 574 C C . GLU A 1 73 ? -9.456 -1.364 11.134 1.00 93.88 73 GLU A C 1
ATOM 576 O O . GLU A 1 73 ? -9.547 -2.188 10.223 1.00 93.88 73 GLU A O 1
ATOM 581 N N . ASN A 1 74 ? -8.493 -0.433 11.149 1.00 89.19 74 ASN A N 1
ATOM 582 C CA . ASN A 1 74 ? -7.476 -0.343 10.098 1.00 89.19 74 ASN A CA 1
ATOM 583 C C . ASN A 1 74 ? -6.601 -1.607 10.056 1.00 89.19 74 ASN A C 1
ATOM 585 O O . ASN A 1 74 ? -6.369 -2.164 8.980 1.00 89.19 74 ASN A O 1
ATOM 589 N N . ILE A 1 75 ? -6.177 -2.106 11.224 1.00 88.75 75 ILE A N 1
ATOM 590 C CA . ILE A 1 75 ? -5.439 -3.374 11.347 1.00 88.75 75 ILE A CA 1
ATOM 591 C C . ILE A 1 75 ? -6.269 -4.528 10.780 1.00 88.75 75 ILE A C 1
ATOM 593 O O . ILE A 1 75 ? -5.768 -5.314 9.972 1.00 88.75 75 ILE A O 1
ATOM 597 N N . LYS A 1 76 ? -7.550 -4.612 11.158 1.00 89.62 76 LYS A N 1
ATOM 598 C CA . LYS A 1 76 ? -8.457 -5.660 10.685 1.00 89.62 76 LYS A CA 1
ATOM 599 C C . LYS A 1 76 ? -8.575 -5.665 9.164 1.00 89.62 76 LYS A C 1
ATOM 601 O O . LYS A 1 76 ? -8.470 -6.729 8.566 1.00 89.62 76 LYS A O 1
ATOM 606 N N . VAL A 1 77 ? -8.705 -4.498 8.531 1.00 92.94 77 VAL A N 1
ATOM 607 C CA . VAL A 1 77 ? -8.746 -4.395 7.064 1.00 92.94 77 VAL A CA 1
ATOM 608 C C . VAL A 1 77 ? -7.485 -4.983 6.430 1.00 92.94 77 VAL A C 1
ATOM 610 O O . VAL A 1 77 ? -7.588 -5.745 5.469 1.00 92.94 77 VAL A O 1
ATOM 613 N N . VAL A 1 78 ? -6.297 -4.672 6.954 1.00 90.06 78 VAL A N 1
ATOM 614 C CA . VAL A 1 78 ? -5.033 -5.214 6.423 1.00 90.06 78 VAL A CA 1
ATOM 615 C C . VAL A 1 78 ? -4.969 -6.735 6.593 1.00 90.06 78 VAL A C 1
ATOM 617 O O . VAL A 1 78 ? -4.552 -7.441 5.671 1.00 90.06 78 VAL A O 1
ATOM 620 N N . ILE A 1 79 ? -5.406 -7.263 7.738 1.00 88.06 79 ILE A N 1
ATOM 621 C CA . ILE A 1 79 ? -5.433 -8.710 8.000 1.00 88.06 79 ILE A CA 1
ATOM 622 C C . ILE A 1 79 ? -6.420 -9.418 7.068 1.00 88.06 79 ILE A C 1
ATOM 624 O O . ILE A 1 79 ? -6.051 -10.415 6.446 1.00 88.06 79 ILE A O 1
ATOM 628 N N . ASP A 1 80 ? -7.632 -8.881 6.923 1.00 92.56 80 ASP A N 1
ATOM 629 C CA . ASP A 1 80 ? -8.709 -9.467 6.118 1.00 92.56 80 ASP A CA 1
ATOM 630 C C . ASP A 1 80 ? -8.337 -9.543 4.620 1.00 92.56 80 ASP A C 1
ATOM 632 O O . ASP A 1 80 ? -8.826 -10.413 3.904 1.00 92.56 80 ASP A O 1
ATOM 636 N N . HIS A 1 81 ? -7.401 -8.708 4.147 1.00 93.00 81 HIS A N 1
ATOM 637 C CA . HIS A 1 81 ? -6.834 -8.795 2.793 1.00 93.00 81 HIS A CA 1
ATOM 638 C C . HIS A 1 81 ? -5.761 -9.889 2.620 1.00 93.00 81 HIS A C 1
ATOM 640 O O . HIS A 1 81 ? -5.167 -10.005 1.548 1.00 93.00 81 HIS A O 1
ATOM 646 N N . GLY A 1 82 ? -5.488 -10.701 3.645 1.00 88.25 82 GLY A N 1
ATOM 647 C CA . GLY A 1 82 ? -4.531 -11.806 3.564 1.00 88.25 82 GLY A CA 1
ATOM 648 C C . GLY A 1 82 ? -3.070 -11.360 3.627 1.00 88.25 82 GLY A C 1
ATOM 649 O O . GLY A 1 82 ? -2.191 -12.020 3.073 1.00 88.25 82 GLY A O 1
ATOM 650 N N . THR A 1 83 ? -2.784 -10.241 4.297 1.00 87.31 83 THR A N 1
ATOM 651 C CA . THR A 1 83 ? -1.426 -9.676 4.336 1.00 87.31 83 THR A CA 1
ATOM 652 C C . THR A 1 83 ? -0.465 -10.492 5.216 1.00 87.31 83 THR A C 1
ATOM 654 O O . THR A 1 83 ? 0.733 -10.544 4.939 1.00 87.31 83 THR A O 1
ATOM 657 N N . ILE A 1 84 ? -0.968 -11.188 6.245 1.00 84.00 84 ILE A N 1
ATOM 658 C CA . ILE A 1 84 ? -0.136 -11.932 7.211 1.00 84.00 84 ILE A CA 1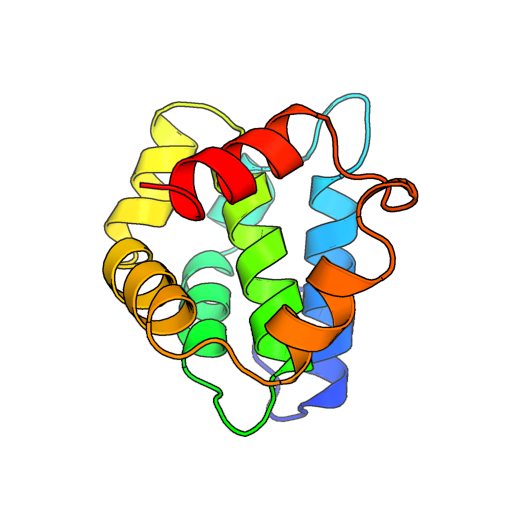
ATOM 659 C C . ILE A 1 84 ? 0.722 -13.026 6.540 1.00 84.00 84 ILE A C 1
ATOM 661 O O . ILE A 1 84 ? 1.946 -12.974 6.693 1.00 84.00 84 ILE A O 1
ATOM 665 N N . PRO A 1 85 ? 0.168 -13.962 5.737 1.00 84.88 85 PRO A N 1
ATOM 666 C CA . PRO A 1 85 ? 0.986 -14.944 5.020 1.00 84.88 85 PRO A CA 1
ATOM 667 C C . PRO A 1 85 ? 2.051 -14.316 4.109 1.00 84.88 85 PRO A C 1
ATOM 669 O O . PRO A 1 85 ? 3.141 -14.870 3.960 1.00 84.88 85 PRO A O 1
ATOM 672 N N . MET A 1 86 ? 1.763 -13.149 3.521 1.00 85.44 86 MET A N 1
ATOM 673 C CA . MET A 1 86 ? 2.698 -12.456 2.631 1.00 85.44 86 MET A CA 1
ATOM 674 C C . MET A 1 86 ? 3.896 -11.896 3.395 1.00 85.44 86 MET A C 1
ATOM 676 O O . MET A 1 86 ? 5.035 -12.078 2.963 1.00 85.44 86 MET A O 1
ATOM 680 N N . PHE A 1 87 ? 3.662 -11.262 4.548 1.00 79.44 87 PHE A N 1
ATOM 681 C CA . PHE A 1 87 ? 4.753 -10.798 5.401 1.00 79.44 87 PHE A CA 1
ATOM 682 C C . PHE A 1 87 ? 5.601 -11.962 5.911 1.00 79.44 87 PHE A C 1
ATOM 684 O O . PHE A 1 87 ? 6.823 -11.898 5.801 1.00 79.44 87 PHE A O 1
ATOM 691 N N . VAL A 1 88 ? 4.981 -13.061 6.358 1.00 80.25 88 VAL A N 1
ATOM 692 C CA . VAL A 1 88 ? 5.715 -14.272 6.769 1.00 80.25 88 VAL A CA 1
ATOM 693 C C . VAL A 1 88 ? 6.610 -14.780 5.636 1.00 80.25 88 VAL A C 1
ATOM 695 O O . VAL A 1 88 ? 7.793 -15.046 5.852 1.00 80.25 88 VAL A O 1
ATOM 698 N N . ARG A 1 89 ? 6.099 -14.840 4.400 1.00 81.50 89 ARG A N 1
ATOM 699 C CA . ARG A 1 89 ? 6.898 -15.239 3.232 1.00 81.50 89 ARG A CA 1
ATOM 700 C C . ARG A 1 89 ? 8.108 -14.329 3.017 1.00 81.50 89 ARG A C 1
ATOM 702 O O . ARG A 1 89 ? 9.202 -14.828 2.754 1.00 81.50 89 ARG A O 1
ATOM 709 N N . LEU A 1 90 ? 7.924 -13.014 3.128 1.00 76.81 90 LEU A N 1
ATOM 710 C CA . LEU A 1 90 ? 9.000 -12.031 2.968 1.00 76.81 90 LEU A CA 1
ATOM 711 C C . LEU A 1 90 ? 10.060 -12.132 4.075 1.00 76.81 90 LEU A C 1
ATOM 713 O O . LEU A 1 90 ? 11.228 -11.857 3.812 1.00 76.81 90 LEU A O 1
ATOM 717 N N . LEU A 1 91 ? 9.684 -12.557 5.284 1.00 71.06 91 LEU A N 1
ATOM 718 C CA . LEU A 1 91 ? 10.620 -12.791 6.390 1.00 71.06 91 LEU A CA 1
ATOM 719 C C . LEU A 1 91 ? 11.447 -14.065 6.202 1.00 71.06 91 LEU A C 1
ATOM 721 O O . LEU A 1 91 ? 12.640 -14.068 6.498 1.00 71.06 91 LEU A O 1
ATOM 725 N N . VAL A 1 92 ? 10.832 -15.137 5.692 1.00 71.81 92 VAL A N 1
ATOM 726 C CA . VAL A 1 92 ? 11.519 -16.414 5.427 1.00 71.81 92 VAL A CA 1
ATOM 727 C C . VAL A 1 92 ? 12.422 -16.307 4.193 1.00 71.81 92 VAL A C 1
ATOM 729 O O . VAL A 1 92 ? 13.537 -16.833 4.174 1.00 71.81 92 VAL A O 1
ATOM 732 N N . HIS A 1 93 ? 11.981 -15.565 3.175 1.00 71.06 93 HIS A N 1
ATOM 733 C CA . HIS A 1 93 ? 12.725 -15.336 1.936 1.00 71.06 93 HIS A CA 1
ATOM 734 C C . HIS A 1 93 ? 12.969 -13.840 1.686 1.00 71.06 93 HIS A C 1
ATOM 736 O O . HIS A 1 93 ? 12.454 -13.275 0.718 1.00 71.06 93 HIS A O 1
ATOM 742 N N . PRO A 1 94 ? 13.786 -13.174 2.524 1.00 63.81 94 PRO A N 1
ATOM 743 C CA . PRO A 1 94 ? 14.013 -11.744 2.401 1.00 63.81 94 PRO A CA 1
ATOM 744 C C . PRO A 1 94 ? 14.753 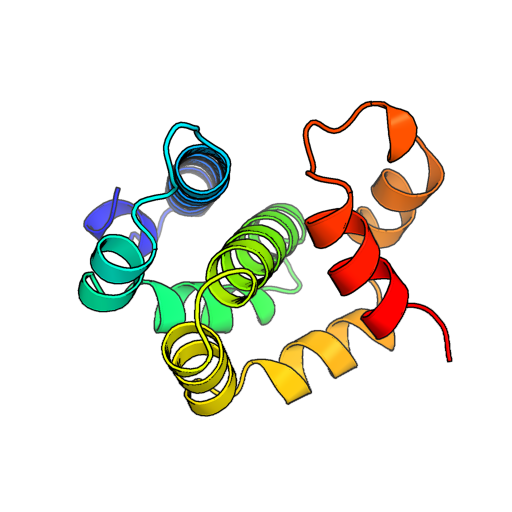-11.447 1.103 1.00 63.81 94 PRO A C 1
ATOM 746 O O . PRO A 1 94 ? 15.881 -11.909 0.884 1.00 63.81 94 PRO A O 1
ATOM 749 N N . THR A 1 95 ? 14.120 -10.653 0.236 1.00 63.62 95 THR A N 1
ATOM 750 C CA . THR A 1 95 ? 14.729 -10.236 -1.027 1.00 63.62 95 THR A CA 1
ATOM 751 C C . THR A 1 95 ? 16.006 -9.433 -0.758 1.00 63.62 95 THR A C 1
ATOM 753 O O . THR A 1 95 ? 16.177 -8.812 0.299 1.00 63.62 95 THR A O 1
ATOM 756 N N . LYS A 1 96 ? 16.942 -9.431 -1.720 1.00 60.78 96 LYS A N 1
ATOM 757 C CA . LYS A 1 96 ? 18.232 -8.718 -1.591 1.00 60.78 96 LYS A CA 1
ATOM 758 C C . LYS A 1 96 ? 18.053 -7.255 -1.159 1.00 60.78 96 LYS A C 1
ATOM 760 O O . LYS A 1 96 ? 18.895 -6.734 -0.431 1.00 60.78 96 LYS A O 1
ATOM 765 N N . MET A 1 97 ? 16.948 -6.620 -1.557 1.00 61.75 97 MET A N 1
ATOM 766 C CA . MET A 1 97 ? 16.630 -5.245 -1.182 1.00 61.75 97 MET A CA 1
ATOM 767 C C . MET A 1 97 ? 16.317 -5.079 0.312 1.00 61.75 97 MET A C 1
ATOM 769 O O . MET A 1 97 ? 16.909 -4.196 0.933 1.00 61.75 97 MET A O 1
ATOM 773 N N . PHE A 1 98 ? 15.474 -5.934 0.908 1.00 59.19 98 PHE A N 1
ATOM 774 C CA . PHE A 1 98 ? 15.232 -5.903 2.359 1.00 59.19 98 PHE A CA 1
ATOM 775 C C . PHE A 1 98 ? 16.548 -6.094 3.126 1.00 59.19 98 PHE A C 1
ATOM 777 O O . PHE A 1 98 ? 16.865 -5.316 4.022 1.00 59.19 98 PHE A O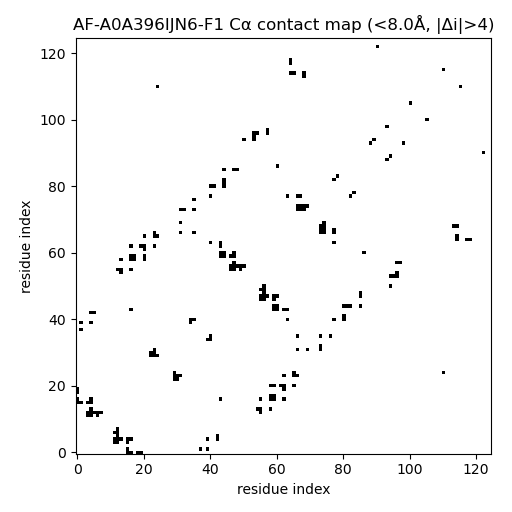 1
ATOM 784 N N . ARG A 1 99 ? 17.397 -7.040 2.698 1.00 56.97 99 ARG A N 1
ATOM 785 C CA . ARG A 1 99 ? 18.706 -7.293 3.334 1.00 56.97 99 ARG A CA 1
ATOM 786 C C . ARG A 1 99 ? 19.698 -6.137 3.223 1.00 56.97 99 ARG A C 1
ATOM 788 O O . ARG A 1 99 ? 20.496 -5.947 4.139 1.00 56.97 99 ARG A O 1
ATOM 795 N N . SER A 1 100 ? 19.707 -5.426 2.097 1.00 52.44 100 SER A N 1
ATOM 796 C CA . SER A 1 100 ? 20.649 -4.331 1.850 1.00 52.44 100 SER A CA 1
ATOM 797 C C . SER A 1 100 ? 20.251 -3.062 2.601 1.00 52.44 100 SER A C 1
ATOM 799 O O . SER A 1 100 ? 21.117 -2.402 3.168 1.00 52.44 100 SER A O 1
ATOM 801 N N . ARG A 1 101 ? 18.953 -2.739 2.654 1.00 56.84 101 ARG A N 1
ATOM 802 C CA . ARG A 1 101 ? 18.476 -1.474 3.228 1.00 56.84 101 ARG A CA 1
ATOM 803 C C . ARG A 1 101 ? 18.332 -1.518 4.752 1.00 56.84 101 ARG A C 1
ATOM 805 O O . ARG A 1 101 ? 18.643 -0.527 5.403 1.00 56.84 101 ARG A O 1
ATOM 812 N N . LEU A 1 102 ? 17.984 -2.677 5.322 1.00 54.06 102 LEU A N 1
ATOM 813 C CA . LEU A 1 102 ? 17.949 -2.883 6.779 1.00 54.06 102 LEU A CA 1
ATOM 814 C C . LEU A 1 102 ? 19.345 -2.873 7.416 1.00 54.06 102 LEU A C 1
ATOM 816 O O . LEU A 1 102 ? 19.489 -2.504 8.573 1.00 54.06 102 LEU A O 1
ATOM 820 N N . ARG A 1 103 ? 20.388 -3.245 6.665 1.00 49.56 103 ARG A N 1
ATOM 821 C CA . ARG A 1 103 ? 21.764 -3.340 7.183 1.00 49.56 103 ARG A CA 1
ATOM 822 C C . ARG A 1 103 ? 22.524 -2.009 7.175 1.00 49.56 103 ARG A C 1
ATOM 824 O O . ARG A 1 103 ? 23.589 -1.936 7.770 1.00 49.56 103 ARG A O 1
ATOM 831 N N . GLY A 1 104 ? 22.020 -0.989 6.479 1.00 45.16 104 GLY A N 1
ATOM 832 C CA . GLY A 1 104 ? 22.776 0.242 6.231 1.00 45.16 104 GLY A CA 1
ATOM 833 C C . GLY A 1 104 ? 22.291 1.475 6.986 1.00 45.16 104 GLY A C 1
ATOM 834 O O . GLY A 1 104 ? 23.119 2.221 7.493 1.00 45.16 104 GLY A O 1
ATOM 835 N N . HIS A 1 105 ? 20.980 1.737 7.024 1.00 47.38 105 HIS A N 1
ATOM 836 C CA . HIS A 1 105 ? 20.478 3.106 7.242 1.00 47.38 105 HIS A CA 1
ATOM 837 C C . HIS A 1 105 ? 19.119 3.183 7.964 1.00 47.38 105 HIS A C 1
ATOM 839 O O . HIS A 1 105 ? 18.331 4.085 7.697 1.00 47.38 105 HIS A O 1
ATOM 845 N N . TRP A 1 106 ? 18.787 2.252 8.862 1.00 50.47 106 TRP A N 1
ATOM 846 C CA . TRP A 1 106 ? 17.509 2.340 9.591 1.00 50.47 106 TRP A CA 1
ATOM 847 C C . TRP A 1 106 ? 17.456 3.540 10.558 1.00 50.47 106 TRP A C 1
ATOM 849 O O . TRP A 1 106 ? 16.375 4.057 10.815 1.00 50.47 106 TRP A O 1
ATOM 859 N N . GLU A 1 107 ? 18.611 4.041 11.006 1.00 44.97 107 GLU A N 1
ATOM 860 C CA . GLU A 1 107 ? 18.742 5.200 11.904 1.00 44.97 107 GLU A CA 1
ATOM 861 C C . GLU A 1 107 ? 18.406 6.552 11.244 1.00 44.97 107 GLU A C 1
ATOM 863 O O . GLU A 1 107 ? 18.135 7.524 11.943 1.00 44.97 107 GLU A O 1
ATOM 868 N N . THR A 1 108 ? 18.405 6.640 9.907 1.00 46.91 108 THR A N 1
ATOM 869 C CA . THR A 1 108 ? 18.193 7.902 9.164 1.00 46.91 108 THR A CA 1
ATOM 870 C C . THR A 1 108 ? 16.868 7.957 8.405 1.00 46.91 108 THR A C 1
ATOM 872 O O . THR A 1 108 ? 16.575 8.952 7.737 1.00 46.91 108 THR A O 1
ATOM 875 N N . LEU A 1 109 ? 16.046 6.905 8.481 1.00 48.69 109 LEU A N 1
ATOM 876 C CA . LEU A 1 109 ? 14.727 6.907 7.857 1.00 48.69 109 LEU A CA 1
ATOM 877 C C . LEU A 1 109 ? 13.728 7.674 8.737 1.00 48.69 109 LEU A C 1
ATOM 879 O O . LEU A 1 109 ? 13.699 7.458 9.946 1.00 48.69 109 LEU A O 1
ATOM 883 N N . PRO A 1 110 ? 12.844 8.502 8.151 1.00 41.50 110 PRO A N 1
ATOM 884 C CA . PRO A 1 110 ? 11.765 9.182 8.865 1.00 41.50 110 PRO A CA 1
ATOM 885 C C . PRO A 1 110 ? 10.619 8.202 9.180 1.00 41.50 110 PRO A C 1
ATOM 887 O O . PRO A 1 110 ? 9.458 8.454 8.866 1.00 41.50 110 PRO A O 1
ATOM 890 N N . VAL A 1 111 ? 10.943 7.031 9.730 1.00 49.41 111 VAL A N 1
ATOM 891 C CA . VAL A 1 111 ? 9.956 6.131 10.325 1.00 49.41 111 VAL A CA 1
ATOM 892 C C . VAL A 1 111 ? 9.760 6.559 11.769 1.00 49.41 111 VAL A C 1
ATOM 894 O O . VAL A 1 111 ? 10.724 6.730 12.513 1.00 49.41 111 VAL A O 1
ATOM 897 N N . SER A 1 112 ? 8.507 6.747 12.177 1.00 42.84 112 SER A N 1
ATOM 898 C CA . SER A 1 112 ? 8.200 6.892 13.595 1.00 42.84 112 SER A CA 1
ATOM 899 C C . SER A 1 112 ? 8.745 5.663 14.346 1.00 42.84 112 SER A C 1
ATOM 901 O O . SER A 1 112 ? 8.749 4.560 13.785 1.00 42.84 112 SER A O 1
ATOM 903 N N . PRO A 1 113 ? 9.180 5.803 15.612 1.00 43.06 113 PRO A N 1
ATOM 904 C CA . PRO A 1 113 ? 9.634 4.677 16.430 1.00 43.06 113 PRO A CA 1
ATOM 905 C C . PRO A 1 113 ? 8.643 3.501 16.438 1.00 43.06 113 PRO A C 1
ATOM 907 O O . PRO A 1 113 ? 9.051 2.353 16.539 1.00 43.06 113 PRO A O 1
ATOM 910 N N . LEU A 1 114 ? 7.349 3.769 16.230 1.00 42.16 114 LEU A N 1
ATOM 911 C CA . LEU A 1 114 ? 6.290 2.765 16.102 1.00 42.16 114 LEU A CA 1
ATOM 912 C C . LEU 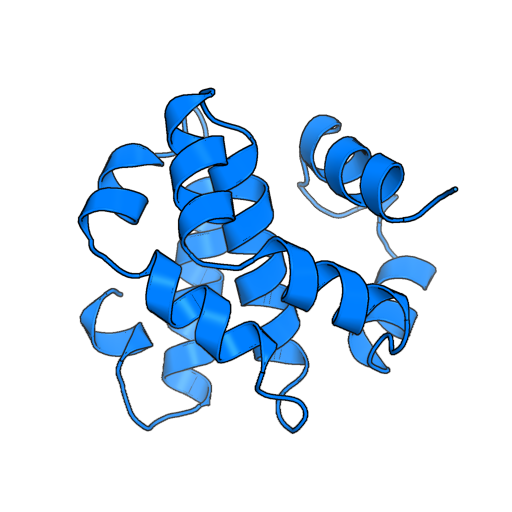A 1 114 ? 6.356 1.946 14.801 1.00 42.16 114 LEU A C 1
ATOM 914 O O . LEU A 1 114 ? 6.127 0.742 14.840 1.00 42.16 114 LEU A O 1
ATOM 918 N N . GLY A 1 115 ? 6.715 2.546 13.661 1.00 46.44 115 GLY A N 1
ATOM 919 C CA . GLY A 1 115 ? 6.906 1.811 12.402 1.00 46.44 115 GLY A CA 1
ATOM 920 C C . GLY A 1 115 ? 8.139 0.905 12.441 1.00 46.44 115 GLY A C 1
ATOM 921 O O . GLY A 1 115 ? 8.110 -0.215 11.930 1.00 46.44 115 GLY A O 1
ATOM 922 N N . ALA A 1 116 ? 9.195 1.360 13.124 1.00 46.41 116 ALA A N 1
ATOM 923 C CA . ALA A 1 116 ? 10.361 0.538 13.425 1.00 46.41 116 ALA A CA 1
ATOM 924 C C . ALA A 1 116 ? 10.017 -0.590 14.406 1.00 46.41 116 ALA A C 1
ATOM 926 O O . ALA A 1 116 ? 10.459 -1.703 14.171 1.00 46.41 116 ALA A O 1
ATOM 927 N N . VAL A 1 117 ? 9.188 -0.344 15.432 1.00 47.34 117 VAL A N 1
ATOM 928 C CA . VAL A 1 117 ? 8.722 -1.368 16.388 1.00 47.34 117 VAL A CA 1
ATOM 929 C C . VAL A 1 117 ? 7.802 -2.396 15.733 1.00 47.34 117 VAL A C 1
ATOM 931 O O . VAL A 1 117 ? 7.972 -3.570 16.006 1.00 47.34 117 VAL A O 1
ATOM 934 N N . ILE A 1 118 ? 6.895 -2.030 14.822 1.00 49.62 118 ILE A N 1
ATOM 935 C CA . ILE A 1 118 ? 6.076 -3.022 14.096 1.00 49.62 118 ILE A CA 1
ATOM 936 C C . ILE A 1 118 ? 6.955 -3.867 13.165 1.00 49.62 118 ILE A C 1
ATOM 938 O O . ILE A 1 118 ? 6.792 -5.082 13.108 1.00 49.62 118 ILE A O 1
ATOM 942 N N . LEU A 1 119 ? 7.939 -3.259 12.492 1.00 50.28 119 LEU A N 1
ATOM 943 C CA . LEU A 1 119 ? 8.942 -4.016 11.743 1.00 50.28 119 LEU A CA 1
ATOM 944 C C . LEU A 1 119 ? 9.796 -4.902 12.667 1.00 50.28 119 LEU A C 1
ATOM 946 O O . LEU A 1 119 ? 10.016 -6.052 12.318 1.00 50.28 119 LEU A O 1
ATOM 950 N N . PHE A 1 120 ? 10.216 -4.427 13.846 1.00 43.50 120 PHE A N 1
ATOM 951 C CA . PHE A 1 120 ? 11.037 -5.178 14.811 1.00 43.50 120 PHE A CA 1
ATOM 952 C C . PHE A 1 120 ? 10.270 -6.315 15.501 1.00 43.50 120 PHE A C 1
ATOM 954 O O . PHE A 1 120 ? 10.790 -7.421 15.591 1.00 43.50 120 PHE A O 1
ATOM 961 N N . SER A 1 121 ? 9.027 -6.084 15.928 1.00 44.69 121 SER A N 1
ATOM 962 C CA . SER A 1 121 ? 8.135 -7.084 16.534 1.00 44.69 121 SER A CA 1
ATOM 963 C C . SER A 1 121 ? 7.698 -8.161 15.543 1.00 44.69 121 SER A C 1
ATOM 965 O O . SER A 1 121 ? 7.288 -9.240 15.954 1.00 44.69 121 SER A O 1
ATOM 967 N N . VAL A 1 122 ? 7.793 -7.884 14.241 1.00 42.66 122 VAL A N 1
ATOM 968 C CA . VAL A 1 122 ? 7.564 -8.862 13.172 1.00 42.66 122 VAL A CA 1
ATOM 969 C C . VAL A 1 122 ? 8.892 -9.475 12.671 1.00 42.66 122 VAL A C 1
ATOM 971 O O . VAL A 1 122 ? 8.865 -10.518 12.026 1.00 42.66 122 VAL A O 1
ATOM 974 N N . MET A 1 123 ? 10.062 -8.890 12.983 1.00 42.03 123 MET A N 1
ATOM 975 C CA . MET A 1 123 ? 11.392 -9.330 12.505 1.00 42.03 123 MET A CA 1
ATOM 976 C C . MET A 1 123 ? 12.270 -10.078 13.518 1.00 42.03 123 MET A C 1
ATOM 978 O O . MET A 1 123 ? 13.299 -10.611 13.099 1.00 42.03 123 MET A O 1
ATOM 982 N N . VAL A 1 124 ? 11.925 -10.150 14.804 1.00 30.42 124 VAL A N 1
ATOM 983 C CA . VAL A 1 124 ? 12.735 -10.863 15.811 1.00 30.42 124 VAL A CA 1
ATOM 984 C C . VAL A 1 124 ? 11.839 -11.832 16.599 1.00 30.42 124 VAL A C 1
ATOM 986 O O . VAL A 1 124 ? 10.823 -11.369 17.115 1.00 30.42 124 VAL A O 1
ATOM 989 N N . PRO A 1 125 ? 12.149 -13.148 16.652 1.00 38.97 125 PRO A N 1
ATOM 990 C CA . PRO A 1 125 ? 11.415 -14.105 17.484 1.00 38.97 125 PRO A CA 1
ATOM 991 C C . PRO A 1 125 ? 11.605 -13.848 18.983 1.00 38.97 125 PRO A C 1
ATOM 993 O O . PRO A 1 125 ? 12.683 -13.337 19.368 1.00 38.97 125 PRO A O 1
#

Solvent-accessible surface area (backbone atoms only — not comparable to full-atom values): 7124 Å² total; per-residue (Å²): 92,74,71,36,56,70,49,92,46,68,66,49,24,36,52,30,34,45,50,51,31,53,50,50,66,40,81,100,62,42,62,49,69,60,50,53,73,67,56,50,60,64,53,33,50,56,33,61,69,37,79,93,40,56,68,42,22,50,34,23,52,51,31,51,54,47,39,45,69,56,53,73,68,43,32,46,54,50,50,75,66,57,40,61,68,53,54,53,49,45,68,78,57,59,50,73,58,59,60,54,52,66,74,72,50,66,90,76,50,93,59,55,72,65,58,51,44,55,52,44,70,74,68,54,136

pLDDT: mean 79.32, std 19.46, range [30.42, 98.0]

Organism: Medicago truncatula (NCBI:txid3880)

Radius of gyration: 13.62 Å; Cα contacts (8 Å, |Δi|>4): 120; chains: 1; bounding box: 34×32×34 Å

Nearest PDB structures (foldseek):
  4bqk-assembly1_A  TM=9.535E-01  e=6.052E-09  Oryza sativa
  6d7n-assembly1_B  TM=9.468E-01  e=4.417E-07  Panicum virgatum
  6d7m-assembly1_B  TM=9.460E-01  e=7.696E-07  Mus musculus
  1bk6-assembly2_B  TM=9.508E-01  e=1.042E-06  Saccharomyces cerevisiae
  7n8j-assembly1_A  TM=9.538E-01  e=1.483E-06  Homo sapiens

Mean predicted aligned error: 7.84 Å

Foldseek 3Di:
DLVQCVDPDPVSVLVVLLVLLVQLLDPPHRPLVVVVVSVCLLSLLVQLVPLVCVSSNVSSVSSLLSQCVDDPVSVVSNVVSVNVVSLVVCLVVPRPVNVVVVVPDPPPDSDDVSSVVVVVVSNDD

InterPro domains:
  IPR000225 Armadillo [PF00514] (30-69)
  IPR000225 Armadillo [PS50176] (39-82)
  IPR000225 Armadillo [SM00185] (28-69)
  IPR000225 Armadillo [SM00185] (71-125)
  IPR011989 Armadillo-like helical [G3DSA:1.25.10.10] (1-102)
  IPR016024 Armadillo-type fold [SSF48371] (4-99)

Secondary structure (DSSP, 8-state):
-HHHHTSS-HHHHHHHHHHHHHHTT-SS---HHHHHHTTHHHHHHHHTT-TT-HHHHHHHHHHHHHHTTS-HHHHHHHHHTTHHHHHHHHHHS--HHHHHHHTT-GGGS---HHHHHHHHHHH--

Sequence (125 aa):
MVATVWSDDNNQQLEATTQFRMLLCNYPGPPIDQVIQSGVVSRFVQFLLRDNFPRLQFEAAWALTNIASGTSENIKVVIDHGTIPMFVRLLVHPTKMFRSRLRGHWETLPVSPLGAVILFSVMVP